Protein AF-A0A8H5EM80-F1 (afdb_monomer_lite)

InterPro domains:
  IPR001236 Lactate/malate dehydrogenase, N-terminal [PF00056] (21-54)
  IPR036291 NAD(P)-binding domain superfamily [SSF51735] (10-55)

Radius of gyration: 22.95 Å; chains: 1; bounding box: 55×36×58 Å

Organism: Fusarium oxysporum (NCBI:txid5507)

Structure (mmCIF, N/CA/C/O backbone):
data_AF-A0A8H5EM80-F1
#
_entry.id   AF-A0A8H5EM80-F1
#
loop_
_atom_site.group_PDB
_atom_site.id
_atom_site.type_symbol
_atom_site.label_atom_id
_atom_site.label_alt_id
_atom_site.label_comp_id
_atom_site.label_asym_id
_atom_site.label_entity_id
_atom_site.label_seq_id
_atom_site.pdbx_PDB_ins_code
_atom_s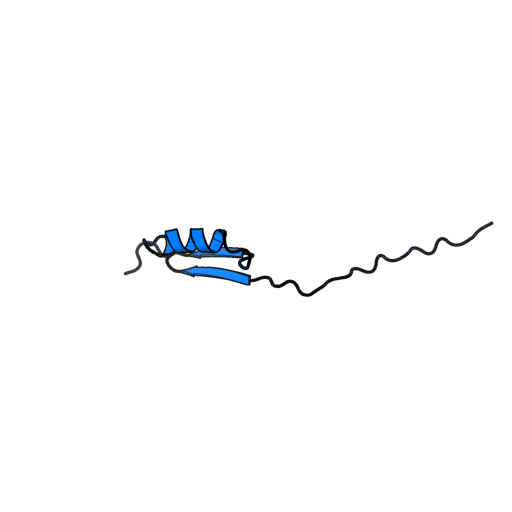ite.Cartn_x
_atom_site.Cartn_y
_atom_site.Cartn_z
_atom_site.occupancy
_atom_site.B_iso_or_equiv
_atom_site.auth_seq_id
_atom_site.auth_comp_id
_atom_site.auth_asym_id
_atom_site.auth_atom_id
_atom_site.pdbx_PDB_model_num
ATOM 1 N N . MET A 1 1 ? -41.915 -28.754 39.043 1.00 48.72 1 MET A N 1
ATOM 2 C CA . MET A 1 1 ? -41.886 -28.775 37.561 1.00 48.72 1 MET A CA 1
ATOM 3 C C . MET A 1 1 ? -42.527 -27.473 37.091 1.00 48.72 1 MET A C 1
ATOM 5 O O . MET A 1 1 ? -43.697 -27.307 37.370 1.00 48.72 1 MET A O 1
ATOM 9 N N . PHE A 1 2 ? -41.883 -26.455 36.520 1.00 48.81 2 PHE A N 1
ATOM 10 C CA . PHE A 1 2 ? -40.594 -26.290 35.844 1.00 48.81 2 PHE A CA 1
ATOM 11 C C . PHE A 1 2 ? -40.155 -24.816 35.994 1.00 48.81 2 PHE A C 1
ATOM 13 O O . PHE A 1 2 ? -40.998 -23.926 35.911 1.00 48.81 2 PHE A O 1
ATOM 20 N N . ALA A 1 3 ? -38.862 -24.545 36.193 1.00 57.53 3 ALA A N 1
ATOM 21 C CA . ALA A 1 3 ? -38.316 -23.187 36.131 1.00 57.53 3 ALA A CA 1
ATOM 22 C C . ALA A 1 3 ? -37.859 -22.901 34.693 1.00 57.53 3 ALA A C 1
ATOM 24 O O . ALA A 1 3 ? -37.061 -23.653 34.133 1.00 57.53 3 ALA A O 1
ATOM 25 N N . ALA A 1 4 ? -38.381 -21.837 34.082 1.00 64.31 4 ALA A N 1
ATOM 26 C CA . ALA A 1 4 ? -38.009 -21.439 32.732 1.00 64.31 4 ALA A CA 1
ATOM 27 C C . ALA A 1 4 ? -36.548 -20.956 32.700 1.00 64.31 4 ALA A C 1
ATOM 29 O O . ALA A 1 4 ? -36.192 -19.952 33.318 1.00 64.31 4 ALA A O 1
ATOM 30 N N . SER A 1 5 ? -35.708 -21.673 31.952 1.00 66.38 5 SER A N 1
ATOM 31 C CA . SER A 1 5 ? -34.372 -21.231 31.553 1.00 66.38 5 SER A CA 1
ATOM 32 C C . SER A 1 5 ? -34.497 -19.920 30.767 1.00 66.38 5 SER A C 1
ATOM 34 O O . SER A 1 5 ? -35.002 -19.900 29.643 1.00 66.38 5 SER A O 1
ATOM 36 N N . ARG A 1 6 ? -34.079 -18.795 31.363 1.00 68.56 6 ARG A N 1
ATOM 37 C CA . ARG A 1 6 ? -33.920 -17.534 30.630 1.00 68.56 6 ARG A CA 1
ATOM 38 C C . ARG A 1 6 ? -32.763 -17.725 29.654 1.00 68.56 6 ARG A C 1
ATOM 40 O O . ARG A 1 6 ? -31.607 -17.735 30.068 1.00 68.56 6 ARG A O 1
ATOM 47 N N . ILE A 1 7 ? -33.067 -17.861 28.365 1.00 70.06 7 ILE A N 1
ATOM 48 C CA . ILE A 1 7 ? -32.061 -17.820 27.300 1.00 70.06 7 ILE A CA 1
ATOM 49 C C . ILE A 1 7 ? -31.413 -16.433 27.351 1.00 70.06 7 ILE A C 1
ATOM 51 O O . ILE A 1 7 ? -31.975 -15.441 26.884 1.00 70.06 7 ILE A O 1
ATOM 55 N N . GLN A 1 8 ? -30.241 -16.353 27.975 1.00 70.62 8 GLN A N 1
ATOM 56 C CA . GLN A 1 8 ? -29.454 -15.134 28.062 1.00 70.62 8 GLN A CA 1
ATOM 57 C C . GLN A 1 8 ? -28.952 -14.805 26.650 1.00 70.62 8 GLN A C 1
ATOM 59 O O . GLN A 1 8 ? -28.000 -15.414 26.160 1.00 70.62 8 GLN A O 1
ATOM 64 N N . ARG A 1 9 ? -29.625 -13.874 25.958 1.00 69.69 9 ARG A N 1
ATOM 65 C CA . ARG A 1 9 ? -29.142 -13.327 24.683 1.00 69.69 9 ARG A CA 1
ATOM 66 C C . ARG A 1 9 ? -27.754 -12.741 24.945 1.00 69.69 9 ARG A C 1
ATOM 68 O O . ARG A 1 9 ? -27.631 -11.782 25.700 1.00 69.69 9 ARG A O 1
ATOM 75 N N . ARG A 1 10 ? -26.705 -13.344 24.376 1.00 73.50 10 ARG A N 1
ATOM 76 C CA . ARG A 1 10 ? -25.340 -12.803 24.440 1.00 73.50 10 ARG A CA 1
ATOM 77 C C . ARG A 1 10 ? -25.372 -11.386 23.864 1.00 73.50 10 ARG A C 1
ATOM 79 O O . ARG A 1 10 ? -25.591 -11.223 22.668 1.00 73.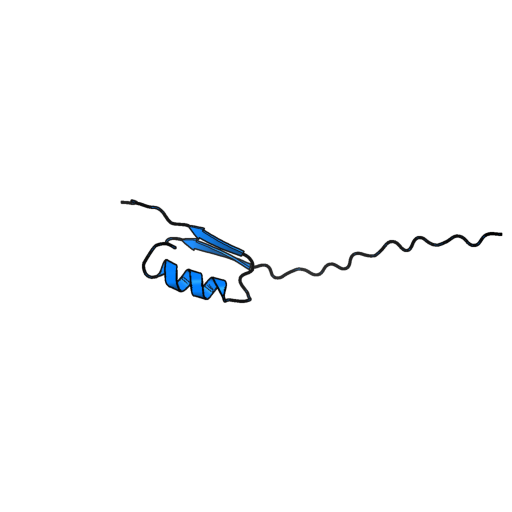50 10 ARG A O 1
ATOM 86 N N . ALA A 1 11 ? -25.203 -10.374 24.710 1.00 72.75 11 ALA A N 1
ATOM 87 C CA . ALA A 1 11 ? -25.038 -9.001 24.258 1.00 72.75 11 ALA A CA 1
ATOM 88 C C . ALA A 1 11 ? -23.679 -8.899 23.554 1.00 72.75 11 ALA A C 1
ATOM 90 O O . ALA A 1 11 ? -22.639 -9.154 24.161 1.00 72.75 11 ALA A O 1
ATOM 91 N N . PHE A 1 12 ? -23.684 -8.592 22.259 1.00 74.62 12 PHE A N 1
ATOM 92 C CA . PHE A 1 12 ? -22.459 -8.365 21.503 1.00 74.62 12 PHE A CA 1
ATOM 93 C C . PHE A 1 12 ? -21.924 -6.976 21.870 1.00 74.62 12 PHE A C 1
ATOM 95 O O . PHE A 1 12 ? -22.509 -5.966 21.490 1.00 74.62 12 PHE A O 1
ATOM 102 N N . SER A 1 13 ? -20.850 -6.923 22.659 1.00 80.81 13 SER A N 1
ATOM 103 C CA . SER A 1 13 ? -20.118 -5.679 22.906 1.00 80.81 13 SER A CA 1
ATOM 104 C C . SER A 1 13 ? -19.193 -5.423 21.717 1.00 80.81 13 SER A C 1
ATOM 106 O O . SER A 1 13 ? -18.335 -6.254 21.417 1.00 80.81 13 SER A O 1
ATOM 108 N N . ALA A 1 14 ? -19.384 -4.304 21.018 1.00 78.50 14 ALA A N 1
ATOM 109 C CA . ALA A 1 14 ? -18.527 -3.882 19.917 1.00 78.50 14 ALA A CA 1
ATOM 110 C C . ALA A 1 14 ? -18.028 -2.460 20.175 1.00 78.50 14 ALA A C 1
ATOM 112 O O . ALA A 1 14 ? -18.823 -1.546 20.379 1.00 78.50 14 ALA A O 1
ATOM 113 N N . THR A 1 15 ? -16.711 -2.275 20.153 1.00 82.88 15 THR A N 1
ATOM 114 C CA . THR A 1 15 ? -16.071 -0.957 20.157 1.00 82.88 15 THR A CA 1
ATOM 115 C C . THR A 1 15 ? -15.701 -0.560 18.729 1.00 82.88 15 THR A C 1
ATOM 117 O O . THR A 1 15 ? -15.484 -1.423 17.870 1.00 82.88 15 THR A O 1
ATOM 120 N N . ALA A 1 16 ? -15.627 0.747 18.456 1.00 85.19 16 ALA A N 1
ATOM 121 C CA . ALA A 1 16 ? -15.067 1.229 17.198 1.00 85.19 16 ALA A CA 1
ATOM 122 C C . ALA A 1 16 ? -13.611 0.746 17.086 1.00 85.19 16 ALA A C 1
ATOM 124 O O . ALA A 1 16 ? -12.816 0.947 18.004 1.00 85.19 16 ALA A O 1
ATOM 125 N N . ARG A 1 17 ? -13.281 0.061 15.987 1.00 84.19 17 ARG A N 1
ATOM 126 C CA . ARG A 1 17 ? -11.915 -0.389 15.703 1.00 84.19 17 ARG A CA 1
ATOM 127 C C . ARG A 1 17 ? -11.194 0.701 14.920 1.00 84.19 17 ARG A C 1
ATOM 129 O O . ARG A 1 17 ? -11.729 1.174 13.921 1.00 84.19 17 ARG A O 1
ATOM 136 N N . ASP A 1 18 ? -9.992 1.059 15.351 1.00 87.19 18 ASP A N 1
ATOM 137 C CA . ASP A 1 18 ? -9.101 1.937 14.591 1.00 87.19 18 ASP A CA 1
ATOM 138 C C . ASP A 1 18 ? -8.440 1.127 13.466 1.00 87.19 18 ASP A C 1
ATOM 140 O O . ASP A 1 18 ? -7.421 0.466 13.659 1.00 87.19 18 ASP A O 1
ATOM 144 N N . LEU A 1 19 ? -9.109 1.074 12.312 1.00 93.25 19 LEU A N 1
ATOM 145 C CA . LEU A 1 19 ? -8.655 0.335 11.137 1.00 93.25 19 LEU A CA 1
ATOM 146 C C . LEU A 1 19 ? -8.132 1.317 10.093 1.00 93.25 19 LEU A C 1
ATOM 148 O O . LEU A 1 19 ? -8.911 1.922 9.356 1.00 93.25 19 LEU A O 1
ATOM 152 N N . SER A 1 20 ? -6.810 1.455 9.995 1.00 96.44 20 SER A N 1
ATOM 153 C CA . SER A 1 20 ? -6.203 2.233 8.914 1.00 96.44 20 SER A CA 1
ATOM 154 C C . SER A 1 20 ? -5.897 1.335 7.721 1.00 96.44 20 SER A C 1
ATOM 156 O O . SER A 1 20 ? -5.072 0.418 7.813 1.00 96.44 20 SER A O 1
ATOM 158 N N . LYS A 1 21 ? -6.556 1.610 6.594 1.00 96.88 21 LYS A N 1
ATOM 159 C CA . LYS A 1 21 ? -6.238 1.030 5.288 1.00 96.88 21 LYS A CA 1
ATOM 160 C C . LYS A 1 21 ? -5.366 2.002 4.507 1.00 96.88 21 LYS A C 1
ATOM 162 O O . LYS A 1 21 ? -5.745 3.152 4.306 1.00 96.88 21 LYS A O 1
ATOM 167 N N . VAL A 1 22 ? -4.209 1.533 4.061 1.00 97.62 22 VAL A N 1
ATOM 168 C CA . VAL A 1 22 ? -3.198 2.349 3.385 1.00 97.62 22 VAL A CA 1
ATOM 169 C C . VAL A 1 22 ? -2.917 1.763 2.010 1.00 97.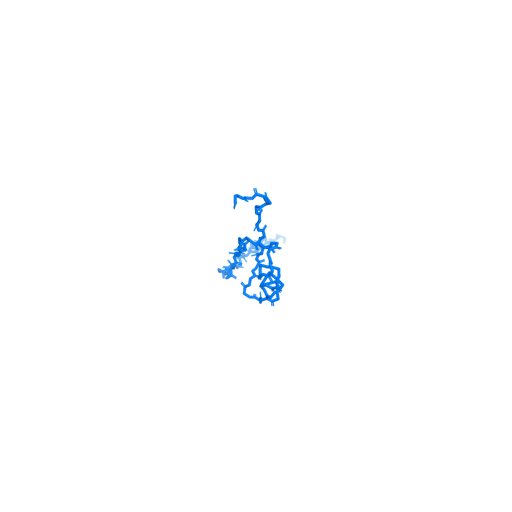62 22 VAL A C 1
ATOM 171 O O . VAL A 1 22 ? -2.855 0.548 1.846 1.00 97.62 22 VAL A O 1
ATOM 174 N N . THR A 1 23 ? -2.758 2.626 1.007 1.00 97.88 23 THR A N 1
ATOM 175 C CA . THR A 1 23 ? -2.342 2.223 -0.342 1.00 97.88 23 THR A CA 1
ATOM 176 C C . THR A 1 23 ? -1.072 2.961 -0.733 1.00 97.88 23 THR A C 1
ATOM 178 O O . THR A 1 23 ? -0.996 4.175 -0.559 1.00 97.88 23 THR A O 1
ATOM 181 N N . VAL A 1 24 ? -0.088 2.242 -1.272 1.00 97.06 24 VAL A N 1
ATOM 182 C CA . VAL A 1 24 ? 1.127 2.834 -1.851 1.00 97.06 24 VAL A CA 1
ATOM 183 C C . VAL A 1 24 ? 0.984 2.861 -3.368 1.00 97.06 24 VAL A C 1
ATOM 185 O O . VAL A 1 24 ? 0.829 1.808 -3.985 1.00 97.06 24 VAL A O 1
ATOM 188 N N . LEU A 1 25 ? 1.045 4.057 -3.959 1.00 95.75 25 LEU A N 1
ATOM 189 C C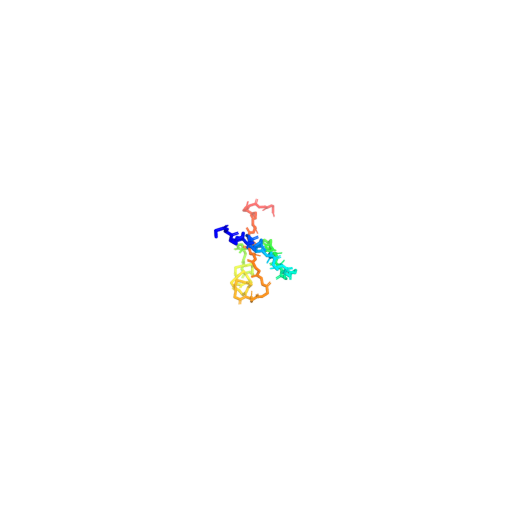A . LEU A 1 25 ? 1.114 4.257 -5.408 1.00 95.75 25 LEU A CA 1
ATOM 190 C C . LEU A 1 25 ? 2.590 4.328 -5.826 1.00 95.75 25 LEU A C 1
ATOM 192 O O . LEU A 1 25 ? 3.356 5.080 -5.226 1.00 95.75 25 LEU A O 1
ATOM 196 N N . GLY A 1 26 ? 2.991 3.555 -6.834 1.00 94.69 26 GLY A N 1
ATOM 197 C CA . GLY A 1 26 ? 4.399 3.425 -7.224 1.00 94.69 26 GLY A CA 1
ATOM 198 C C . GLY A 1 26 ? 5.158 2.389 -6.386 1.00 94.69 26 GLY A C 1
ATOM 199 O O . GLY A 1 26 ? 6.345 2.561 -6.099 1.00 94.69 26 GLY A O 1
ATOM 200 N N . ALA A 1 27 ? 4.468 1.339 -5.930 1.00 95.75 27 ALA A N 1
ATOM 201 C CA . ALA A 1 27 ? 5.018 0.343 -5.013 1.00 95.75 27 ALA A CA 1
ATOM 202 C C . ALA A 1 27 ? 6.188 -0.481 -5.591 1.00 95.75 27 ALA A C 1
ATOM 204 O O . ALA A 1 27 ? 6.964 -1.040 -4.818 1.00 95.75 27 ALA A O 1
ATOM 205 N N . ALA A 1 28 ? 6.343 -0.553 -6.918 1.00 93.94 28 ALA A N 1
ATOM 206 C CA . ALA A 1 28 ? 7.440 -1.268 -7.571 1.00 93.94 28 ALA A CA 1
ATOM 207 C C . ALA A 1 28 ? 8.699 -0.403 -7.764 1.00 93.94 28 ALA A C 1
ATOM 209 O O . ALA A 1 28 ? 9.749 -0.942 -8.118 1.00 93.94 28 ALA A O 1
ATOM 210 N N . GLY A 1 29 ? 8.630 0.909 -7.510 1.00 92.56 29 GLY A N 1
ATOM 211 C CA . GLY A 1 29 ? 9.774 1.818 -7.610 1.00 92.56 29 GLY A CA 1
ATOM 212 C C . GLY A 1 29 ? 10.799 1.649 -6.481 1.00 92.56 29 GLY A C 1
ATOM 213 O O . GLY A 1 29 ? 10.517 1.058 -5.437 1.00 92.56 29 GLY A O 1
ATOM 214 N N . GLY A 1 30 ? 11.986 2.243 -6.653 1.00 94.81 30 GLY A N 1
ATOM 215 C CA . GLY A 1 30 ? 13.085 2.151 -5.677 1.00 94.81 30 GLY A CA 1
ATOM 216 C C . GLY A 1 30 ? 12.757 2.699 -4.280 1.00 94.81 30 GLY A C 1
ATOM 217 O O . GLY A 1 30 ? 13.387 2.302 -3.307 1.00 94.81 30 GLY A O 1
ATOM 218 N N . ILE A 1 31 ? 11.747 3.569 -4.170 1.00 96.00 31 ILE A N 1
ATOM 219 C CA . ILE A 1 31 ? 11.232 4.097 -2.894 1.00 96.00 31 ILE A CA 1
ATOM 220 C C . ILE A 1 31 ? 9.995 3.318 -2.433 1.00 96.00 31 ILE A C 1
ATOM 222 O O . ILE A 1 31 ? 9.856 3.012 -1.249 1.00 96.00 31 ILE A O 1
ATOM 226 N N . GLY A 1 32 ? 9.096 2.979 -3.362 1.00 96.56 32 GLY A N 1
ATOM 227 C CA . GLY A 1 32 ? 7.851 2.284 -3.049 1.00 96.56 32 GLY A CA 1
ATOM 228 C C . GLY A 1 32 ? 8.083 0.917 -2.414 1.00 96.56 32 GLY A C 1
ATOM 229 O O . GLY A 1 32 ? 7.391 0.575 -1.457 1.00 96.56 32 GLY A O 1
ATOM 230 N N . GLN A 1 33 ? 9.100 0.178 -2.866 1.00 95.81 33 GLN A N 1
ATOM 231 C CA . GLN A 1 33 ? 9.448 -1.128 -2.304 1.00 95.81 33 GLN A CA 1
ATOM 232 C C . GLN A 1 33 ? 9.866 -1.050 -0.822 1.00 95.81 33 GLN A C 1
ATOM 234 O O . GLN A 1 33 ? 9.197 -1.677 0.007 1.00 95.81 33 GLN A O 1
ATOM 239 N N . PRO A 1 34 ? 10.902 -0.274 -0.427 1.00 98.00 34 PRO A N 1
ATOM 240 C CA . PRO A 1 34 ? 11.282 -0.172 0.981 1.00 98.00 34 PRO A CA 1
ATOM 241 C C . PRO A 1 34 ? 10.187 0.470 1.843 1.00 98.00 34 PRO A C 1
ATOM 243 O O . PRO A 1 34 ? 9.956 0.017 2.964 1.00 98.00 34 PRO A O 1
ATOM 246 N N . LEU A 1 35 ? 9.451 1.462 1.327 1.00 98.06 35 LEU A N 1
ATOM 247 C CA . LEU A 1 35 ? 8.326 2.066 2.047 1.00 98.06 35 LEU A CA 1
ATOM 248 C C . LEU A 1 35 ? 7.225 1.042 2.352 1.00 98.06 35 LEU A C 1
ATOM 250 O O . LEU A 1 35 ? 6.700 1.009 3.464 1.00 98.06 35 LEU A O 1
ATOM 254 N N . SER A 1 36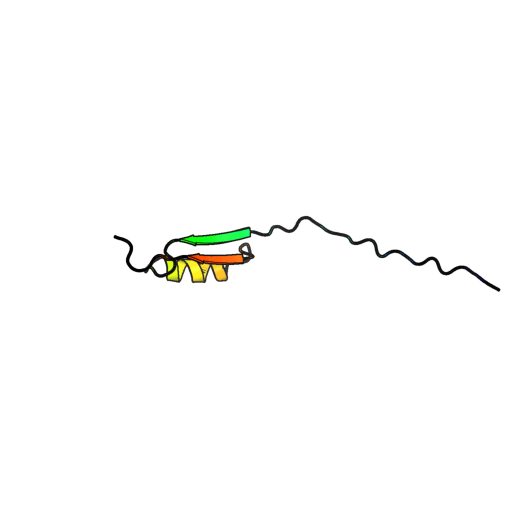 ? 6.895 0.184 1.388 1.00 97.88 36 SER A N 1
ATOM 255 C CA . SER A 1 36 ? 5.877 -0.858 1.555 1.00 97.88 36 SER A CA 1
ATOM 256 C C . SER A 1 36 ? 6.263 -1.863 2.640 1.00 97.88 36 SER A C 1
ATOM 258 O O . SER A 1 36 ? 5.413 -2.269 3.432 1.00 97.88 36 SER A O 1
ATOM 260 N N . LEU A 1 37 ? 7.548 -2.219 2.738 1.00 97.56 37 LEU A N 1
ATOM 261 C CA . LEU A 1 37 ? 8.052 -3.086 3.808 1.00 97.56 37 LEU A CA 1
ATOM 262 C C . LEU A 1 37 ? 7.947 -2.417 5.184 1.00 97.56 37 LEU A C 1
ATOM 264 O O . LEU A 1 37 ? 7.494 -3.047 6.139 1.00 97.56 37 LEU A O 1
ATOM 268 N N . LEU A 1 38 ? 8.296 -1.131 5.286 1.00 98.19 38 LEU A N 1
ATOM 269 C CA . LEU A 1 38 ? 8.151 -0.367 6.530 1.00 98.19 38 LEU A CA 1
ATOM 270 C C . LEU A 1 38 ? 6.681 -0.249 6.958 1.00 98.19 38 LEU A C 1
ATOM 272 O O . LEU A 1 38 ? 6.358 -0.474 8.124 1.00 98.19 38 LEU A O 1
ATOM 276 N N . LEU A 1 39 ? 5.776 0.046 6.020 1.00 98.06 39 LEU A N 1
ATOM 277 C CA . LEU A 1 39 ? 4.339 0.129 6.294 1.00 98.06 39 LEU A CA 1
ATOM 278 C C . LEU A 1 39 ? 3.751 -1.220 6.705 1.00 98.06 39 LEU A C 1
ATOM 280 O O . LEU A 1 39 ? 2.867 -1.252 7.555 1.00 98.06 39 LEU A O 1
ATOM 284 N N . LYS A 1 40 ? 4.265 -2.334 6.171 1.00 97.19 40 LYS A N 1
ATOM 285 C CA . LYS A 1 40 ? 3.833 -3.678 6.574 1.00 97.19 40 LYS A CA 1
ATOM 286 C C . LYS A 1 40 ? 4.176 -3.999 8.032 1.00 97.19 40 LYS A C 1
ATOM 288 O O . LYS A 1 40 ? 3.453 -4.766 8.660 1.00 97.19 40 LYS A O 1
ATOM 293 N N . MET A 1 41 ? 5.255 -3.421 8.560 1.00 98.06 41 MET A N 1
ATOM 294 C CA . MET A 1 41 ? 5.652 -3.561 9.966 1.00 98.06 41 MET A CA 1
ATOM 295 C C . MET A 1 41 ? 4.953 -2.558 10.895 1.00 98.06 41 MET A C 1
ATOM 297 O O . MET A 1 41 ? 5.052 -2.686 12.113 1.00 98.06 41 MET A O 1
ATOM 301 N N . ASN A 1 42 ? 4.264 -1.550 10.355 1.00 97.19 42 ASN A N 1
ATOM 302 C CA . ASN A 1 42 ? 3.617 -0.525 11.162 1.00 97.19 42 ASN A CA 1
ATOM 303 C C . ASN A 1 42 ? 2.322 -1.076 11.795 1.00 97.19 42 ASN A C 1
ATOM 305 O O . ASN A 1 42 ? 1.373 -1.358 11.064 1.00 97.19 42 ASN A O 1
ATOM 309 N N . PRO A 1 43 ? 2.218 -1.151 13.136 1.00 95.94 43 PRO A N 1
ATOM 310 C CA . PRO A 1 43 ? 1.052 -1.724 13.813 1.00 95.94 43 PRO A CA 1
ATOM 311 C C . PRO A 1 43 ? -0.234 -0.912 13.621 1.00 95.94 43 PRO A C 1
ATOM 313 O O . PRO A 1 43 ? -1.319 -1.410 13.901 1.00 95.94 43 PRO A O 1
ATOM 316 N N . ARG A 1 44 ? -0.132 0.339 13.157 1.00 96.00 44 ARG A N 1
ATOM 317 C CA . ARG A 1 44 ? -1.299 1.165 12.831 1.00 96.00 44 ARG A CA 1
ATOM 318 C C . ARG A 1 44 ? -1.914 0.791 11.486 1.00 96.00 44 ARG A C 1
ATOM 320 O O . ARG A 1 44 ? -3.073 1.104 11.255 1.00 96.00 44 ARG A O 1
ATOM 327 N N . VAL A 1 45 ? -1.163 0.141 10.597 1.00 97.19 45 VAL A N 1
ATOM 328 C CA . VAL A 1 45 ? -1.642 -0.242 9.266 1.00 97.19 45 VAL A CA 1
ATOM 329 C C . VAL A 1 45 ? -2.306 -1.607 9.356 1.00 97.19 45 VAL A C 1
ATOM 331 O O . VAL A 1 45 ? -1.661 -2.628 9.572 1.00 97.19 45 VAL A O 1
ATOM 334 N N . THR A 1 46 ? -3.620 -1.618 9.175 1.00 97.12 46 THR A N 1
ATOM 335 C CA . THR A 1 46 ? -4.433 -2.839 9.263 1.00 97.12 46 THR A CA 1
ATOM 336 C C . THR A 1 46 ? -4.592 -3.539 7.921 1.00 97.12 46 THR A C 1
ATOM 338 O O . THR A 1 46 ? -4.702 -4.761 7.867 1.00 97.12 46 THR A O 1
ATOM 341 N N . ASP A 1 47 ? -4.546 -2.773 6.834 1.00 97.94 47 ASP A N 1
ATOM 342 C CA . ASP A 1 47 ? -4.567 -3.272 5.464 1.00 97.94 47 ASP A CA 1
ATOM 343 C C . ASP A 1 47 ? -3.611 -2.415 4.628 1.00 97.94 47 ASP A C 1
ATOM 345 O O . ASP A 1 47 ? -3.654 -1.183 4.693 1.00 97.94 47 ASP A O 1
ATOM 349 N N . LEU A 1 48 ? -2.731 -3.075 3.876 1.00 98.06 48 LEU A N 1
ATOM 350 C CA . LEU A 1 48 ? -1.756 -2.440 2.999 1.00 98.06 48 LEU A CA 1
ATOM 351 C C . LEU A 1 48 ? -1.973 -2.951 1.577 1.00 98.06 48 LEU A C 1
ATOM 353 O O . LEU A 1 48 ? -1.661 -4.104 1.274 1.00 98.06 48 LEU A O 1
ATOM 357 N N . ALA A 1 49 ? -2.456 -2.071 0.706 1.00 98.12 49 ALA A N 1
ATOM 358 C CA . ALA A 1 49 ? -2.582 -2.323 -0.720 1.00 98.12 49 ALA A CA 1
ATOM 359 C C . ALA A 1 49 ? -1.410 -1.691 -1.481 1.00 98.12 49 ALA A C 1
ATOM 361 O O . ALA A 1 49 ? -0.963 -0.586 -1.170 1.00 98.12 49 ALA A O 1
ATOM 362 N N . LEU A 1 50 ? -0.916 -2.389 -2.499 1.00 97.25 50 LEU A N 1
ATOM 363 C CA . LEU A 1 50 ? 0.182 -1.927 -3.342 1.00 97.25 50 LEU A CA 1
ATOM 364 C C . LEU A 1 50 ? -0.334 -1.743 -4.763 1.00 97.25 50 LEU A C 1
ATOM 366 O O . LEU A 1 50 ? -0.967 -2.645 -5.311 1.00 97.25 50 LEU A O 1
ATOM 370 N N . TYR A 1 51 ? -0.064 -0.582 -5.347 1.00 95.81 51 TYR A N 1
ATOM 371 C CA . TYR A 1 51 ? -0.457 -0.260 -6.709 1.00 95.81 51 TYR A CA 1
ATOM 372 C C . TYR A 1 51 ? 0.725 0.327 -7.471 1.00 95.81 51 TYR A C 1
ATOM 374 O O . TYR A 1 51 ? 1.465 1.172 -6.966 1.00 95.81 51 TYR A O 1
ATOM 382 N N . ASP A 1 52 ? 0.899 -0.124 -8.704 1.00 93.25 52 ASP A N 1
ATOM 383 C CA . ASP A 1 52 ? 1.947 0.343 -9.597 1.00 93.25 52 ASP A CA 1
ATOM 384 C C . ASP A 1 52 ? 1.458 0.239 -11.044 1.00 93.25 52 ASP A C 1
ATOM 386 O O . ASP A 1 52 ? 0.670 -0.651 -11.374 1.00 93.25 52 ASP A O 1
ATOM 390 N N . ILE A 1 53 ? 1.912 1.154 -11.897 1.00 90.75 53 ILE A N 1
ATOM 391 C CA . ILE A 1 53 ? 1.594 1.162 -13.324 1.00 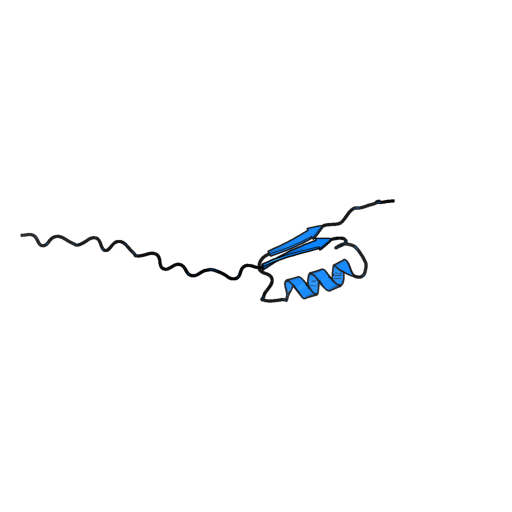90.75 53 ILE A CA 1
ATOM 392 C C . ILE A 1 53 ? 2.882 0.825 -14.067 1.00 90.75 53 ILE A C 1
ATOM 394 O O . ILE A 1 53 ? 3.802 1.636 -14.138 1.00 90.75 53 ILE A O 1
ATOM 398 N N . ARG A 1 54 ? 2.939 -0.365 -14.673 1.00 77.62 54 ARG A N 1
ATOM 399 C CA . ARG A 1 54 ? 4.041 -0.713 -15.576 1.00 77.62 54 ARG A CA 1
ATOM 400 C C . ARG A 1 54 ? 3.918 0.060 -16.885 1.00 77.62 54 ARG A C 1
ATOM 402 O O . ARG A 1 54 ? 2.889 -0.033 -17.545 1.00 77.62 54 ARG A O 1
ATOM 409 N N . GLY A 1 55 ? 4.997 0.728 -17.290 1.00 68.56 55 GLY A N 1
ATOM 410 C CA . GLY A 1 55 ? 5.090 1.355 -18.612 1.00 68.56 55 GLY A CA 1
ATOM 411 C C . GLY A 1 55 ? 4.165 2.558 -18.801 1.00 68.56 55 GLY A C 1
ATOM 412 O O . GLY A 1 55 ? 3.697 2.782 -19.913 1.00 68.56 55 GLY A O 1
ATOM 413 N N . GLY A 1 56 ? 3.884 3.308 -17.726 1.00 63.38 56 GLY A N 1
ATOM 414 C CA . GLY A 1 56 ? 3.393 4.682 -17.873 1.00 63.38 56 GLY A CA 1
ATOM 415 C C . GLY A 1 56 ? 4.396 5.531 -18.676 1.00 63.38 56 GLY A C 1
ATOM 416 O O . GLY A 1 56 ? 5.563 5.136 -18.741 1.00 63.38 56 GLY A O 1
ATOM 417 N N . PRO A 1 57 ? 3.949 6.626 -19.320 1.00 55.06 57 PRO A N 1
ATOM 418 C CA . PRO A 1 57 ? 4.816 7.475 -20.141 1.00 55.06 57 PRO A CA 1
ATOM 419 C C . PRO A 1 57 ? 6.067 7.955 -19.397 1.00 55.06 57 PRO A C 1
ATOM 421 O O . PRO A 1 57 ? 5.992 8.134 -18.158 1.00 55.06 57 PRO A O 1
#

Foldseek 3Di:
DDDDDDPPDPDDDDDDDLEDAEEQEQCVDPVNVVVQVVLVPDPSHNHYHYHYDPPDD

pLDDT: mean 86.34, std 14.37, range [48.72, 98.19]

Secondary structure (DSSP, 8-state):
--------------PPP--EEEEEETTTSTTHHHHHHHHHH-TTEEEEEEE--TT--

Sequence (57 aa):
MFAASRIQRRAFSATARDLSKVTVLGAAGGIGQPLSLLLKMNPRVTDLALYDIRGGP